Protein AF-A0A3N5LSM9-F1 (afdb_monomer_lite)

Foldseek 3Di:
DVLQDDPPWDKDKDKDWDADPPPRATFKIKMWIWTDAPLGIDIDIDIGGDPPHDDPPVVVVVVSNVSNVVRCVSVPDDD

Structure (mmCIF, N/CA/C/O backbone):
data_AF-A0A3N5LSM9-F1
#
_entry.id   AF-A0A3N5LSM9-F1
#
loop_
_atom_site.group_PDB
_atom_site.id
_atom_site.type_symbol
_atom_site.label_atom_id
_atom_site.label_alt_id
_atom_site.label_comp_id
_atom_site.label_asym_id
_atom_site.label_entity_id
_atom_site.label_seq_id
_atom_site.pdbx_PDB_ins_code
_atom_site.Cartn_x
_atom_site.Cartn_y
_atom_site.Cartn_z
_atom_site.occupancy
_atom_site.B_iso_or_equiv
_atom_site.auth_seq_id
_atom_site.auth_comp_id
_atom_site.auth_asym_id
_atom_site.auth_atom_id
_atom_site.pdbx_PDB_model_num
ATOM 1 N N . ILE A 1 1 ? 2.355 -1.511 1.603 1.00 96.88 1 ILE A N 1
ATOM 2 C CA . ILE A 1 1 ? 1.165 -1.557 2.488 1.00 96.88 1 ILE A CA 1
ATOM 3 C C . ILE A 1 1 ? 1.522 -1.120 3.902 1.00 96.88 1 ILE A 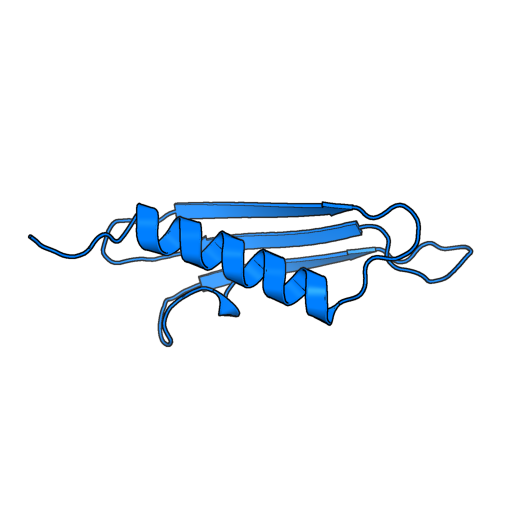C 1
ATOM 5 O O . ILE A 1 1 ? 1.021 -0.089 4.322 1.00 96.88 1 ILE A O 1
ATOM 9 N N . GLN A 1 2 ? 2.421 -1.818 4.611 1.00 96.88 2 GLN A N 1
ATOM 10 C CA . GLN A 1 2 ? 2.740 -1.534 6.023 1.00 96.88 2 GLN A CA 1
ATOM 11 C C . GLN A 1 2 ? 3.062 -0.056 6.330 1.00 96.88 2 GLN A C 1
ATOM 13 O O . GLN A 1 2 ? 2.617 0.467 7.339 1.00 96.88 2 GLN A O 1
ATOM 18 N N . ALA A 1 3 ? 3.752 0.653 5.433 1.00 96.94 3 ALA A N 1
ATOM 19 C CA . ALA A 1 3 ? 4.065 2.077 5.603 1.00 96.94 3 ALA A CA 1
ATOM 20 C C . ALA A 1 3 ? 2.852 3.033 5.513 1.00 96.94 3 ALA A C 1
ATOM 22 O O . ALA A 1 3 ? 3.022 4.247 5.575 1.00 96.94 3 ALA A O 1
ATOM 23 N N . GLY A 1 4 ? 1.646 2.529 5.243 1.00 97.19 4 GLY A N 1
ATOM 24 C CA . GLY A 1 4 ? 0.418 3.323 5.165 1.00 97.19 4 GLY A CA 1
ATOM 25 C C . GLY A 1 4 ? -0.448 3.262 6.420 1.00 97.19 4 GLY A C 1
ATOM 26 O O . GLY A 1 4 ? -1.518 3.860 6.421 1.00 97.19 4 GLY A O 1
ATOM 27 N N . VAL A 1 5 ? -0.029 2.545 7.464 1.00 97.81 5 VAL A N 1
ATOM 28 C CA . VAL A 1 5 ? -0.812 2.361 8.696 1.00 97.81 5 VAL A CA 1
ATOM 29 C C . VAL A 1 5 ? -0.025 2.802 9.931 1.00 97.81 5 VAL A C 1
ATOM 31 O O . VAL A 1 5 ? 1.197 2.914 9.842 1.00 97.81 5 VAL A O 1
ATOM 34 N N . PRO A 1 6 ? -0.690 3.072 11.072 1.00 97.31 6 PRO A N 1
ATOM 35 C CA . PRO A 1 6 ? -0.004 3.424 12.312 1.00 97.31 6 PRO A CA 1
ATOM 36 C C . PRO A 1 6 ? 0.999 2.355 12.756 1.00 97.31 6 PRO A C 1
ATOM 38 O O . PRO A 1 6 ? 0.761 1.153 12.586 1.00 97.31 6 PRO A O 1
ATOM 41 N N . ASP A 1 7 ? 2.085 2.793 13.386 1.00 96.06 7 ASP A N 1
ATOM 42 C CA . ASP A 1 7 ? 3.066 1.894 13.989 1.00 96.06 7 ASP A CA 1
ATOM 43 C C . ASP A 1 7 ? 2.400 0.951 15.000 1.00 96.06 7 ASP A C 1
ATOM 45 O O . ASP A 1 7 ? 1.503 1.332 15.751 1.00 96.06 7 ASP A O 1
ATOM 49 N N . GLY A 1 8 ? 2.830 -0.310 14.998 1.00 95.50 8 GLY A N 1
ATOM 50 C CA . GLY A 1 8 ? 2.237 -1.359 15.830 1.00 95.50 8 GLY A CA 1
ATOM 51 C C . GLY A 1 8 ? 0.984 -2.015 15.239 1.00 95.50 8 GLY A C 1
ATOM 52 O O . GLY A 1 8 ? 0.567 -3.054 15.752 1.00 95.50 8 GLY A O 1
ATOM 53 N N . THR A 1 9 ? 0.425 -1.498 14.135 1.00 97.25 9 THR A N 1
ATOM 54 C CA . THR A 1 9 ? -0.618 -2.220 13.388 1.00 97.25 9 THR A CA 1
ATOM 55 C C . THR A 1 9 ? -0.066 -3.569 12.941 1.00 97.25 9 THR A C 1
ATOM 57 O O . THR A 1 9 ? 0.979 -3.649 12.287 1.00 97.25 9 THR A O 1
ATOM 60 N N . ARG A 1 10 ? -0.770 -4.654 13.269 1.00 98.19 10 ARG A N 1
ATOM 61 C CA . ARG A 1 10 ? -0.389 -5.984 12.797 1.00 98.19 10 ARG A CA 1
ATOM 62 C C . ARG A 1 10 ? -0.753 -6.089 11.318 1.00 98.19 10 ARG A C 1
ATOM 64 O O . ARG A 1 10 ? -1.922 -6.020 10.947 1.00 98.19 10 ARG A O 1
ATOM 71 N N . VAL A 1 11 ? 0.260 -6.277 10.480 1.00 98.25 11 VAL A N 1
ATOM 72 C CA . VAL A 1 11 ? 0.115 -6.390 9.026 1.00 98.25 11 VAL A CA 1
ATOM 73 C C . VAL A 1 11 ? 0.797 -7.672 8.567 1.00 98.25 11 VAL A C 1
ATOM 75 O O . VAL A 1 11 ? 2.008 -7.823 8.713 1.00 98.25 11 VAL A O 1
ATOM 78 N N . ALA A 1 12 ? 0.026 -8.602 8.006 1.00 98.44 12 ALA A N 1
ATOM 79 C CA . ALA A 1 12 ? 0.566 -9.764 7.308 1.00 98.44 12 ALA A CA 1
ATOM 80 C C . ALA A 1 12 ? 0.520 -9.471 5.809 1.00 98.44 12 ALA A C 1
ATOM 82 O O . ALA A 1 12 ? -0.564 -9.422 5.238 1.00 98.44 12 ALA A O 1
ATOM 83 N N . HIS A 1 13 ? 1.667 -9.238 5.171 1.00 98.31 13 HIS A N 1
ATOM 84 C CA . HIS A 1 13 ? 1.695 -8.835 3.766 1.00 98.31 13 HIS A CA 1
ATOM 85 C C . HIS A 1 13 ? 2.907 -9.376 3.008 1.00 98.31 13 HIS A C 1
ATOM 87 O O . HIS A 1 13 ? 3.891 -9.821 3.605 1.00 98.31 13 HIS A O 1
ATOM 93 N N . LYS A 1 14 ? 2.829 -9.333 1.676 1.00 97.88 14 LYS A N 1
ATOM 94 C CA . LYS A 1 14 ? 3.915 -9.713 0.777 1.00 97.88 14 LYS A CA 1
ATOM 95 C C . LYS A 1 14 ? 3.943 -8.801 -0.444 1.00 97.88 14 LYS A C 1
ATOM 97 O O . LYS A 1 14 ? 2.994 -8.757 -1.223 1.00 97.88 14 LYS A O 1
ATOM 102 N N . HIS A 1 15 ? 5.097 -8.175 -0.657 1.00 96.44 15 HIS A N 1
ATOM 103 C CA . HIS A 1 15 ? 5.398 -7.461 -1.892 1.00 96.44 15 HIS A CA 1
ATOM 104 C C . HIS A 1 15 ? 5.950 -8.406 -2.972 1.00 96.44 15 HIS A C 1
ATOM 106 O O . HIS A 1 15 ? 6.606 -9.413 -2.671 1.00 96.44 15 HIS A O 1
ATOM 112 N N . GLY A 1 16 ? 5.729 -8.060 -4.234 1.00 96.19 16 GLY A N 1
ATOM 113 C CA . GLY A 1 16 ? 6.221 -8.776 -5.407 1.00 96.19 16 GLY A CA 1
ATOM 114 C C . GLY A 1 16 ? 6.599 -7.810 -6.522 1.00 96.19 16 GLY A C 1
ATOM 115 O O . GLY A 1 16 ? 6.063 -6.708 -6.606 1.00 96.19 16 GLY A O 1
ATOM 116 N N . TRP A 1 17 ? 7.549 -8.220 -7.352 1.00 97.06 17 TRP A N 1
ATOM 117 C CA . TRP A 1 17 ? 7.920 -7.529 -8.580 1.00 97.06 17 TRP A CA 1
ATOM 118 C C . TRP A 1 17 ? 8.460 -8.547 -9.578 1.00 97.06 17 TRP A C 1
ATOM 120 O O . TRP A 1 17 ? 8.902 -9.633 -9.189 1.00 97.06 17 TRP A O 1
ATOM 130 N N . VAL A 1 18 ? 8.446 -8.178 -10.852 1.00 95.81 18 VAL A N 1
ATOM 131 C CA . VAL A 1 18 ? 9.099 -8.933 -11.923 1.00 95.81 18 VAL A CA 1
ATOM 132 C C . VAL A 1 18 ? 9.977 -7.986 -12.729 1.00 95.81 18 VAL A C 1
ATOM 134 O O . VAL A 1 18 ? 9.585 -6.858 -13.029 1.00 95.81 18 VAL A O 1
ATOM 137 N N . SER A 1 19 ? 11.187 -8.437 -13.040 1.00 96.38 19 SER A N 1
ATOM 138 C CA . SER A 1 19 ? 12.087 -7.731 -13.946 1.00 96.38 19 SER A CA 1
ATOM 139 C C . SER A 1 19 ? 11.878 -8.257 -15.357 1.00 96.38 19 SER A C 1
ATOM 141 O O . SER A 1 19 ? 11.851 -9.471 -15.568 1.00 96.38 19 SER A O 1
ATOM 143 N N . ASP A 1 20 ? 11.753 -7.349 -16.316 1.00 95.50 20 ASP A N 1
ATOM 144 C CA . ASP A 1 20 ? 11.747 -7.692 -17.729 1.00 95.50 20 ASP A CA 1
ATOM 145 C C . ASP A 1 20 ? 13.077 -8.352 -18.113 1.00 95.50 20 ASP A C 1
ATOM 147 O O . ASP A 1 20 ? 14.158 -7.850 -17.800 1.00 95.50 20 ASP A O 1
ATOM 151 N N . ALA A 1 21 ? 12.999 -9.499 -18.785 1.00 95.69 21 ALA A N 1
ATOM 152 C CA . ALA A 1 21 ? 14.168 -10.327 -19.065 1.00 95.69 21 ALA A CA 1
ATOM 153 C C . ALA A 1 21 ? 15.131 -9.701 -20.090 1.00 95.69 21 ALA A C 1
ATOM 155 O O . ALA A 1 21 ? 16.292 -10.104 -20.149 1.00 95.69 21 ALA A O 1
ATOM 156 N N . TYR A 1 22 ? 14.667 -8.741 -20.898 1.00 96.19 22 TYR A N 1
ATOM 157 C CA . TYR A 1 22 ? 15.451 -8.134 -21.977 1.00 96.19 22 TYR A CA 1
ATOM 158 C C . TYR A 1 22 ? 16.064 -6.790 -21.574 1.00 96.19 22 TYR A C 1
ATOM 160 O O . TYR A 1 22 ? 17.195 -6.485 -21.944 1.00 96.19 22 TYR A O 1
ATOM 168 N N . THR A 1 23 ? 15.322 -5.984 -20.821 1.00 96.31 23 THR A N 1
ATOM 169 C CA . THR A 1 23 ? 15.687 -4.618 -20.423 1.00 96.31 23 THR A CA 1
ATOM 170 C C . THR A 1 23 ? 16.138 -4.525 -18.966 1.00 96.31 23 THR A C 1
ATOM 172 O O . THR A 1 23 ? 16.797 -3.557 -1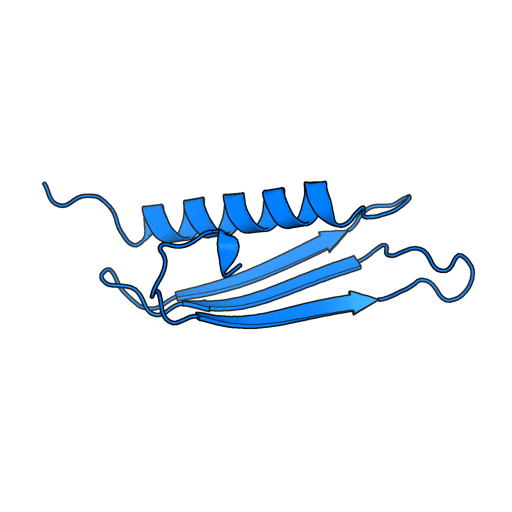8.590 1.00 96.31 23 THR A O 1
ATOM 175 N N . GLY A 1 24 ? 15.787 -5.509 -18.130 1.00 96.12 24 GLY A N 1
ATOM 176 C CA . GLY A 1 24 ? 16.071 -5.526 -16.695 1.00 96.12 24 GLY A CA 1
ATOM 177 C C . GLY A 1 24 ? 15.215 -4.563 -15.866 1.00 96.12 24 GLY A C 1
ATOM 178 O O . GLY A 1 24 ? 15.329 -4.556 -14.638 1.00 96.12 24 GLY A O 1
ATOM 179 N N . VAL A 1 25 ? 14.356 -3.757 -16.498 1.00 97.31 25 VAL A N 1
ATOM 180 C CA . VAL A 1 25 ? 13.485 -2.812 -15.788 1.00 97.31 25 VAL A CA 1
ATOM 181 C C . VAL A 1 25 ? 12.295 -3.538 -15.164 1.00 97.31 25 VAL A C 1
ATOM 183 O O . VAL A 1 25 ? 11.912 -4.627 -15.581 1.00 97.31 25 VAL A O 1
ATOM 186 N N . ILE A 1 26 ? 11.699 -2.933 -14.141 1.00 97.69 26 ILE A N 1
ATOM 187 C CA . ILE A 1 26 ? 10.481 -3.446 -13.512 1.00 97.69 26 ILE A CA 1
ATOM 188 C C . ILE A 1 26 ? 9.289 -2.733 -14.143 1.00 97.69 26 ILE A C 1
ATOM 190 O O . ILE A 1 26 ? 9.221 -1.504 -14.090 1.00 97.69 26 ILE A O 1
ATOM 194 N N . HIS A 1 27 ? 8.356 -3.491 -14.715 1.00 97.50 27 HIS A N 1
ATOM 195 C CA . HIS A 1 27 ? 7.069 -2.966 -15.187 1.00 97.50 27 HIS A CA 1
ATOM 196 C C . HIS A 1 27 ? 5.958 -3.194 -14.172 1.00 97.50 27 HIS A C 1
ATOM 198 O O . HIS A 1 27 ? 5.119 -2.310 -13.994 1.00 97.50 27 HIS A O 1
ATOM 204 N N . ASP A 1 28 ? 6.000 -4.334 -13.479 1.00 96.81 28 ASP A N 1
ATOM 205 C CA . ASP A 1 28 ? 4.960 -4.755 -12.554 1.00 96.81 28 ASP A CA 1
ATOM 206 C C . ASP A 1 28 ? 5.484 -4.849 -11.123 1.00 96.81 28 ASP A C 1
ATOM 208 O O . ASP A 1 28 ? 6.508 -5.478 -10.831 1.00 96.81 28 ASP A O 1
ATOM 212 N N . MET A 1 29 ? 4.725 -4.251 -10.210 1.00 97.31 29 MET A N 1
ATOM 213 C CA . MET A 1 29 ? 4.900 -4.399 -8.771 1.00 97.31 29 MET A CA 1
ATOM 214 C C . MET A 1 29 ? 3.555 -4.669 -8.116 1.00 97.31 29 MET A C 1
ATOM 216 O O . MET A 1 29 ? 2.519 -4.170 -8.551 1.00 97.31 29 MET A O 1
ATOM 220 N N . SER A 1 30 ? 3.573 -5.416 -7.022 1.00 97.69 30 SER A N 1
ATOM 221 C CA . SER A 1 30 ? 2.383 -5.684 -6.229 1.00 97.69 30 SER A CA 1
ATOM 222 C C . SER A 1 30 ? 2.688 -5.709 -4.741 1.00 97.69 30 SER A C 1
ATOM 224 O O . SER A 1 30 ? 3.806 -6.013 -4.327 1.00 97.69 30 SER A O 1
ATOM 226 N N . ASP A 1 31 ? 1.672 -5.462 -3.928 1.00 98.50 31 ASP A N 1
ATOM 227 C CA . ASP A 1 31 ? 1.692 -5.739 -2.493 1.00 98.50 31 ASP A CA 1
ATOM 228 C C . ASP A 1 31 ? 0.291 -6.197 -2.089 1.00 98.50 31 ASP A C 1
ATOM 230 O O . ASP A 1 31 ? -0.703 -5.552 -2.436 1.00 98.50 31 ASP A O 1
ATOM 234 N N . ALA A 1 32 ? 0.210 -7.330 -1.401 1.00 98.50 32 ALA A N 1
ATOM 235 C CA . ALA A 1 32 ? -1.039 -7.890 -0.904 1.00 98.50 32 ALA A CA 1
ATOM 236 C C . ALA A 1 32 ? -0.909 -8.159 0.590 1.00 98.50 32 ALA A C 1
ATOM 238 O O . ALA A 1 32 ? 0.117 -8.679 1.035 1.00 98.50 32 ALA A O 1
ATOM 239 N N . GLY A 1 33 ? -1.938 -7.820 1.364 1.00 98.19 33 GLY A N 1
ATOM 240 C CA . GLY A 1 33 ? -1.895 -7.989 2.807 1.00 98.19 33 GLY A CA 1
ATOM 241 C C . GLY A 1 33 ? -3.250 -8.076 3.491 1.00 98.19 33 GLY A C 1
ATOM 242 O O . GLY A 1 33 ? -4.268 -7.623 2.971 1.00 98.19 33 GLY A O 1
ATOM 243 N N . ILE A 1 34 ? -3.207 -8.659 4.686 1.00 98.56 34 ILE A N 1
ATOM 244 C CA . ILE A 1 34 ? -4.268 -8.702 5.688 1.00 98.56 34 ILE A CA 1
ATOM 245 C C . ILE A 1 34 ? -3.865 -7.732 6.798 1.00 98.56 34 ILE A C 1
ATOM 247 O O . ILE A 1 34 ? -2.754 -7.818 7.337 1.00 98.56 34 ILE A O 1
ATOM 251 N N . LEU A 1 35 ? -4.752 -6.797 7.115 1.00 98.31 35 LEU A N 1
ATOM 252 C CA . LEU A 1 35 ? -4.544 -5.766 8.119 1.00 98.31 35 LEU A CA 1
ATOM 253 C C . LEU A 1 35 ? -5.504 -6.020 9.269 1.00 98.31 35 LEU A C 1
ATOM 255 O O . LEU A 1 35 ? -6.711 -6.100 9.050 1.00 98.31 35 LEU A O 1
ATOM 259 N N . PHE A 1 36 ? -4.953 -6.136 10.474 1.00 97.94 36 PHE A N 1
ATOM 260 C CA . PHE A 1 36 ? -5.733 -6.343 11.687 1.00 97.94 36 PHE A CA 1
ATOM 261 C C . PHE A 1 36 ? -5.907 -4.998 12.388 1.00 97.94 36 PHE A C 1
ATOM 263 O O . PHE A 1 36 ? -4.917 -4.433 12.866 1.00 97.94 36 PHE A O 1
ATOM 270 N N . THR A 1 37 ? -7.125 -4.449 12.385 1.00 96.06 37 THR A N 1
ATOM 271 C CA . THR A 1 37 ? -7.371 -3.051 12.792 1.00 96.06 37 THR A CA 1
ATOM 272 C C . THR A 1 37 ? -8.532 -2.910 13.777 1.00 96.06 37 THR A C 1
ATOM 274 O O . THR A 1 37 ? -9.406 -3.776 13.794 1.00 96.06 37 THR A O 1
ATOM 277 N N . PRO A 1 38 ? -8.569 -1.844 14.605 1.00 94.38 38 PRO A N 1
ATOM 278 C CA . PRO A 1 38 ? -9.629 -1.647 15.599 1.00 94.38 38 PRO A CA 1
ATOM 279 C C . PRO A 1 38 ? -11.060 -1.652 15.036 1.00 94.38 38 PRO A C 1
ATOM 281 O O . PRO A 1 38 ? -11.956 -2.200 15.670 1.00 94.38 38 PRO A O 1
ATOM 284 N N . GLY A 1 39 ? -11.272 -1.082 13.847 1.00 93.69 39 GLY A N 1
ATOM 285 C CA . GLY A 1 39 ? -12.573 -1.032 13.168 1.00 93.69 39 GLY A CA 1
ATOM 286 C C . GLY A 1 39 ? -12.933 -2.290 12.368 1.00 93.69 39 GLY A C 1
ATOM 287 O O . GLY A 1 39 ? -14.002 -2.349 11.762 1.00 93.69 39 GLY A O 1
ATOM 288 N N . GLY A 1 40 ? -12.064 -3.304 12.375 1.00 92.94 40 GLY A N 1
ATOM 289 C CA . GLY A 1 40 ? -12.258 -4.585 11.698 1.00 92.94 40 GLY A CA 1
ATOM 290 C C . GLY A 1 40 ? -11.076 -4.977 10.812 1.00 92.94 40 GLY A C 1
ATOM 291 O O . GLY A 1 40 ? -10.345 -4.134 10.287 1.00 92.94 40 GLY A O 1
ATOM 292 N N . ASP A 1 41 ? -10.879 -6.280 10.639 1.00 97.69 41 ASP A N 1
ATOM 293 C CA . ASP A 1 41 ? -9.821 -6.801 9.777 1.00 97.69 41 ASP A CA 1
ATOM 294 C C . ASP A 1 41 ? -10.205 -6.648 8.299 1.00 97.69 41 ASP A C 1
ATOM 296 O O . ASP A 1 41 ? -11.356 -6.877 7.919 1.00 97.69 41 ASP A O 1
ATOM 300 N N . TYR A 1 42 ? -9.240 -6.312 7.441 1.00 98.25 42 TYR A N 1
ATOM 301 C CA . TYR A 1 42 ? -9.477 -6.219 5.999 1.00 98.25 42 TYR A CA 1
ATOM 302 C C . TYR A 1 42 ? -8.311 -6.735 5.162 1.00 98.25 42 TYR A C 1
ATOM 304 O O . TYR A 1 42 ? -7.163 -6.815 5.603 1.00 98.25 42 TYR A O 1
ATOM 312 N N . VAL A 1 43 ? -8.628 -7.076 3.912 1.00 98.31 43 VAL A N 1
ATOM 313 C CA . VAL A 1 43 ? -7.665 -7.491 2.891 1.00 98.31 43 VAL A CA 1
ATOM 314 C C . VAL A 1 43 ? -7.523 -6.380 1.862 1.00 98.31 43 VAL A C 1
ATOM 316 O O .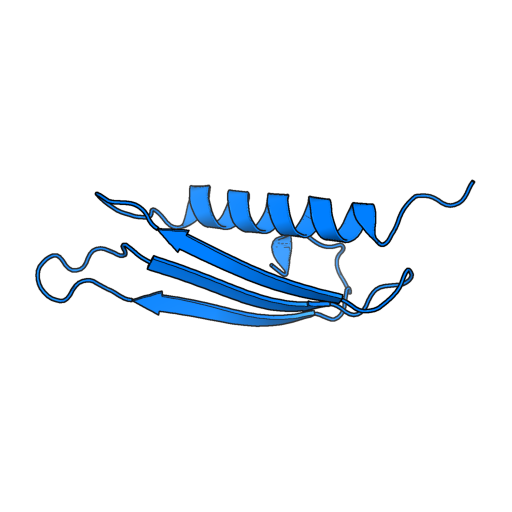 VAL A 1 43 ? -8.516 -5.813 1.411 1.00 98.31 43 VAL A O 1
ATOM 319 N N . ILE A 1 44 ? -6.289 -6.095 1.456 1.00 98.19 44 ILE A N 1
ATOM 320 C CA . ILE A 1 44 ? -5.987 -5.191 0.345 1.00 98.19 44 ILE A CA 1
ATOM 321 C C . ILE A 1 44 ? -4.954 -5.840 -0.575 1.00 98.19 44 ILE A C 1
ATOM 323 O O . ILE A 1 44 ? -3.968 -6.416 -0.114 1.00 98.19 44 ILE A O 1
ATOM 327 N N . ALA A 1 45 ? -5.177 -5.736 -1.883 1.00 98.38 45 ALA A N 1
ATOM 328 C CA . ALA A 1 45 ? -4.229 -6.148 -2.908 1.00 98.38 45 ALA A CA 1
ATOM 329 C C . ALA A 1 45 ? -4.072 -5.018 -3.925 1.00 98.38 45 ALA A C 1
ATOM 331 O O . ALA A 1 45 ? -5.054 -4.546 -4.497 1.00 98.38 45 ALA A O 1
ATOM 332 N N . VAL A 1 46 ? -2.836 -4.571 -4.124 1.00 98.25 46 VAL A N 1
ATOM 333 C CA . VAL A 1 46 ? -2.495 -3.492 -5.052 1.00 98.25 46 VAL A CA 1
ATOM 334 C C . VAL A 1 46 ? -1.573 -4.056 -6.119 1.00 98.25 46 VAL A C 1
ATOM 336 O O . VAL A 1 46 ? -0.546 -4.647 -5.792 1.00 98.25 46 VAL A O 1
ATOM 339 N N . TYR A 1 47 ? -1.938 -3.844 -7.381 1.00 97.75 47 TYR A N 1
ATOM 340 C CA . TYR A 1 47 ? -1.146 -4.201 -8.555 1.00 97.75 47 TYR A CA 1
ATOM 341 C C . TYR A 1 47 ? -0.878 -2.937 -9.356 1.00 97.75 47 TYR A C 1
ATOM 343 O O . TYR A 1 47 ? -1.794 -2.162 -9.633 1.00 97.75 47 TYR A O 1
ATOM 351 N N . LEU A 1 48 ? 0.385 -2.720 -9.690 1.00 97.62 48 LEU A N 1
ATOM 352 C CA . LEU A 1 48 ? 0.863 -1.546 -10.394 1.00 97.62 48 LEU A CA 1
ATOM 353 C C . LEU A 1 48 ? 1.520 -1.973 -11.696 1.00 97.62 48 LEU A C 1
ATOM 355 O O . LEU A 1 48 ? 2.272 -2.943 -11.707 1.00 97.62 48 LEU A O 1
ATOM 359 N N . TYR A 1 49 ? 1.283 -1.191 -12.743 1.00 96.88 49 TYR A N 1
ATOM 360 C CA . TYR A 1 49 ? 1.912 -1.344 -14.045 1.00 96.88 49 TYR A CA 1
ATOM 361 C C . TYR A 1 49 ? 2.379 0.019 -14.556 1.00 96.88 49 TYR A C 1
ATOM 363 O O .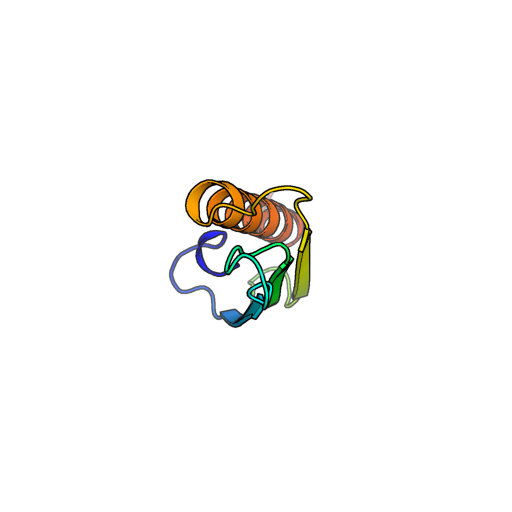 TYR A 1 49 ? 1.661 1.015 -14.422 1.00 96.88 49 TYR A O 1
ATOM 371 N N . HIS A 1 50 ? 3.559 0.064 -15.174 1.00 96.81 50 HIS A N 1
ATOM 372 C CA . HIS A 1 50 ? 4.020 1.236 -15.912 1.00 96.81 50 HIS A CA 1
ATOM 373 C C . HIS A 1 50 ? 4.703 0.827 -17.232 1.00 96.81 50 HIS A C 1
ATOM 375 O O . HIS A 1 50 ? 5.608 -0.008 -17.209 1.00 96.81 50 HIS A O 1
ATOM 381 N N . PRO A 1 51 ? 4.355 1.442 -18.382 1.00 95.94 51 PRO A N 1
ATOM 382 C CA . PRO A 1 51 ? 4.817 0.982 -19.698 1.00 95.94 51 PRO A CA 1
ATOM 383 C C . PRO A 1 51 ? 6.308 1.222 -19.977 1.00 95.94 51 PRO A C 1
ATOM 385 O O . PRO A 1 51 ? 6.863 0.601 -20.873 1.00 95.94 51 PRO A O 1
ATOM 388 N N . VAL A 1 52 ? 6.956 2.131 -19.241 1.00 96.62 52 VAL A N 1
ATOM 389 C CA . VAL A 1 52 ? 8.390 2.449 -19.410 1.00 96.62 52 VAL A CA 1
ATOM 390 C C . VAL A 1 52 ? 9.224 1.812 -18.304 1.00 96.62 52 VAL A C 1
ATOM 392 O O . VAL A 1 52 ? 9.953 0.863 -18.539 1.00 96.62 52 VAL A O 1
ATOM 395 N N . GLN A 1 53 ? 9.106 2.326 -17.084 1.00 97.31 53 GLN A N 1
ATOM 396 C CA . GLN A 1 53 ? 9.699 1.732 -15.898 1.00 97.31 53 GLN A CA 1
ATOM 397 C C . GLN A 1 53 ? 8.884 2.153 -14.688 1.00 97.31 53 GLN A C 1
ATOM 399 O O . GLN A 1 53 ? 8.518 3.321 -14.543 1.00 97.31 53 GLN A O 1
ATOM 404 N N . LEU A 1 54 ? 8.644 1.210 -13.796 1.00 97.19 54 LEU A N 1
ATOM 405 C CA . LEU A 1 54 ? 8.055 1.462 -12.503 1.00 97.19 54 LEU A CA 1
ATOM 406 C C . LEU A 1 54 ? 9.182 1.750 -11.499 1.00 97.19 54 LEU A C 1
ATOM 408 O O . LEU A 1 54 ? 9.928 0.866 -11.082 1.00 97.19 54 LEU A O 1
ATOM 412 N N . VAL A 1 55 ? 9.344 3.025 -11.138 1.00 96.44 55 VAL A N 1
ATOM 413 C CA . VAL A 1 55 ? 10.383 3.479 -10.196 1.00 96.44 55 VAL A CA 1
ATOM 414 C C . VAL A 1 55 ? 9.923 3.252 -8.755 1.00 96.44 55 VAL A C 1
ATOM 416 O O . VAL A 1 55 ? 8.821 3.659 -8.395 1.00 96.44 55 VAL A O 1
ATOM 419 N N . PHE A 1 56 ? 10.759 2.633 -7.920 1.00 93.31 56 PHE A N 1
ATOM 420 C CA . PHE A 1 56 ? 10.366 2.165 -6.586 1.00 93.31 56 PHE A CA 1
ATOM 421 C C . PHE A 1 56 ? 9.780 3.265 -5.682 1.00 93.31 56 PHE A C 1
ATOM 423 O O . PHE A 1 56 ? 8.630 3.153 -5.265 1.00 93.31 56 PHE A O 1
ATOM 430 N N . ASP A 1 57 ? 10.522 4.340 -5.413 1.00 95.75 57 ASP A N 1
ATOM 431 C CA . ASP A 1 57 ? 10.137 5.359 -4.422 1.00 95.75 57 ASP A CA 1
ATOM 432 C C . ASP A 1 57 ? 8.756 6.007 -4.649 1.00 95.75 57 ASP A C 1
ATOM 434 O O . ASP A 1 57 ? 7.929 5.983 -3.727 1.00 95.75 57 ASP A O 1
ATOM 438 N N . PRO A 1 58 ? 8.436 6.570 -5.836 1.00 96.69 58 PRO A N 1
ATOM 439 C CA . PRO A 1 58 ? 7.133 7.197 -6.054 1.00 96.69 58 PRO A CA 1
ATOM 440 C C . PRO A 1 58 ? 5.986 6.183 -5.974 1.00 96.69 58 PRO A C 1
ATOM 442 O O . PRO A 1 58 ? 4.923 6.491 -5.432 1.00 96.69 58 PRO A O 1
ATOM 445 N N . ASN A 1 59 ? 6.209 4.957 -6.451 1.00 96.38 59 ASN A N 1
ATOM 446 C CA . ASN A 1 59 ? 5.195 3.910 -6.437 1.00 96.38 59 ASN A CA 1
ATOM 447 C C . ASN A 1 59 ? 4.975 3.352 -5.027 1.00 96.38 59 ASN A C 1
ATOM 449 O O . ASN A 1 59 ? 3.833 3.173 -4.612 1.00 96.38 59 ASN A O 1
ATOM 453 N N . ASN A 1 60 ? 6.031 3.179 -4.231 1.00 95.88 60 ASN A N 1
ATOM 454 C CA . ASN A 1 60 ? 5.917 2.779 -2.830 1.00 95.88 60 ASN A CA 1
ATOM 455 C C . ASN A 1 60 ? 5.155 3.833 -2.003 1.00 95.88 60 ASN A C 1
ATOM 457 O O . ASN A 1 60 ? 4.282 3.491 -1.200 1.00 95.88 60 ASN A O 1
ATOM 461 N N . LYS A 1 61 ? 5.401 5.129 -2.257 1.00 97.31 61 LYS A N 1
ATOM 462 C CA . LYS A 1 61 ? 4.631 6.229 -1.649 1.00 97.31 61 LYS A CA 1
ATOM 463 C C . LYS A 1 61 ? 3.154 6.197 -2.055 1.00 97.31 61 LYS A C 1
ATOM 465 O O . LYS A 1 61 ? 2.282 6.441 -1.216 1.00 97.31 61 LYS A O 1
ATOM 470 N N . MET A 1 62 ? 2.857 5.874 -3.313 1.00 97.31 62 MET A N 1
ATOM 471 C CA . MET A 1 62 ? 1.482 5.695 -3.785 1.00 97.31 62 MET A CA 1
ATOM 472 C C . MET A 1 62 ? 0.791 4.525 -3.070 1.00 97.31 62 MET A C 1
ATOM 474 O O . MET A 1 62 ? -0.300 4.713 -2.535 1.00 97.31 62 MET A O 1
ATOM 478 N N . VAL A 1 63 ? 1.436 3.355 -2.966 1.00 98.12 63 VAL A N 1
ATOM 479 C CA . VAL A 1 63 ? 0.888 2.193 -2.233 1.00 98.12 63 VAL A CA 1
ATOM 480 C C . VAL A 1 63 ? 0.650 2.522 -0.757 1.00 98.12 63 VAL A C 1
ATOM 482 O O . VAL A 1 63 ? -0.398 2.172 -0.217 1.00 98.12 63 VAL A O 1
ATOM 485 N N . SER A 1 64 ? 1.582 3.218 -0.095 1.00 98.19 64 SER A N 1
ATOM 486 C CA . SER A 1 64 ? 1.391 3.702 1.285 1.00 98.19 64 SER A CA 1
ATOM 487 C C . SER A 1 64 ? 0.174 4.631 1.389 1.00 98.19 64 SER A C 1
ATOM 489 O O . SER A 1 64 ? -0.657 4.465 2.280 1.00 98.19 64 SER A O 1
ATOM 491 N N . THR A 1 65 ? -0.000 5.549 0.435 1.00 98.44 65 THR A N 1
ATOM 492 C CA . THR A 1 65 ? -1.141 6.477 0.419 1.00 98.44 65 THR A CA 1
ATOM 493 C C . THR A 1 65 ? -2.475 5.750 0.233 1.00 98.44 65 THR A C 1
ATOM 495 O O . THR A 1 65 ? -3.429 6.060 0.947 1.00 98.44 65 THR A O 1
ATOM 498 N N . LEU A 1 66 ? -2.540 4.758 -0.663 1.00 98.31 66 LEU A N 1
ATOM 499 C CA . LEU A 1 66 ? -3.724 3.909 -0.853 1.00 98.31 66 LEU A CA 1
ATOM 500 C C . LEU A 1 66 ? -4.048 3.103 0.410 1.00 98.31 66 LEU A C 1
ATOM 502 O O . LEU A 1 66 ? -5.195 3.075 0.850 1.00 98.31 66 LEU A O 1
ATOM 506 N N . SER A 1 67 ? -3.031 2.502 1.031 1.00 98.31 67 SER A N 1
ATOM 507 C CA . SER A 1 67 ? -3.197 1.753 2.280 1.00 98.31 67 SER A CA 1
ATOM 508 C C . SER A 1 67 ? -3.697 2.644 3.419 1.00 98.31 67 SER A C 1
ATOM 510 O O . SER A 1 67 ? -4.547 2.212 4.190 1.00 98.31 67 SER A O 1
ATOM 512 N N . ARG A 1 68 ? -3.227 3.895 3.505 1.00 98.19 68 ARG A N 1
ATOM 513 C CA . ARG A 1 68 ? -3.708 4.868 4.495 1.00 98.19 68 ARG A CA 1
ATOM 514 C C . ARG A 1 68 ? -5.162 5.253 4.268 1.00 98.19 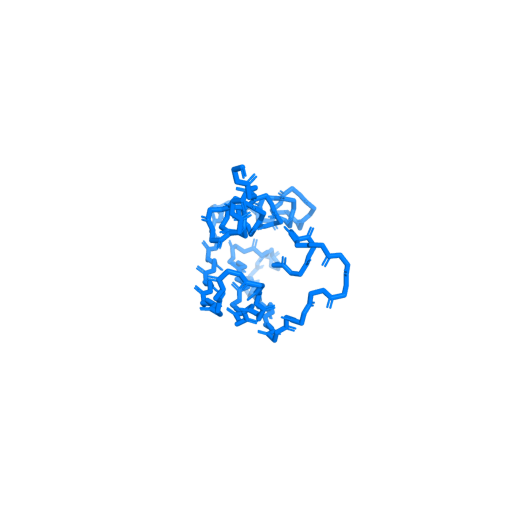68 ARG A C 1
ATOM 516 O O . ARG A 1 68 ? -5.922 5.354 5.223 1.00 98.19 68 ARG A O 1
ATOM 523 N N . ALA A 1 69 ? -5.553 5.461 3.012 1.00 97.75 69 ALA A N 1
ATOM 524 C CA . ALA A 1 69 ? -6.939 5.762 2.674 1.00 97.75 69 ALA A CA 1
ATOM 525 C C . ALA A 1 69 ? -7.874 4.610 3.079 1.00 97.75 69 ALA A C 1
ATOM 527 O O . ALA A 1 69 ? -8.895 4.855 3.717 1.00 97.75 69 ALA A O 1
ATOM 528 N N . ALA A 1 70 ? -7.488 3.363 2.783 1.00 97.38 70 ALA A N 1
ATOM 529 C CA . ALA A 1 70 ? -8.234 2.181 3.210 1.00 97.38 70 ALA A CA 1
ATOM 530 C C . ALA A 1 70 ? -8.305 2.065 4.743 1.00 97.38 70 ALA A C 1
ATOM 532 O O . ALA A 1 70 ? -9.390 1.881 5.288 1.00 97.38 70 ALA A O 1
ATOM 533 N N . TYR A 1 71 ? -7.179 2.241 5.445 1.00 97.62 71 TYR A N 1
ATOM 534 C CA . TYR A 1 71 ? -7.142 2.199 6.909 1.00 97.62 71 TYR A CA 1
ATOM 535 C C . TYR A 1 71 ? -8.101 3.212 7.531 1.00 97.62 71 TYR A C 1
ATOM 537 O O . TYR A 1 71 ? -8.912 2.834 8.369 1.00 97.62 71 TYR A O 1
ATOM 545 N N . ASN A 1 72 ? -8.051 4.469 7.085 1.00 96.12 72 ASN A N 1
ATOM 546 C CA . ASN A 1 72 ? -8.899 5.537 7.614 1.00 96.12 72 ASN A CA 1
ATOM 547 C C . ASN A 1 72 ? -10.386 5.311 7.315 1.00 96.12 72 ASN A C 1
ATOM 549 O O . ASN A 1 72 ? -11.226 5.688 8.122 1.00 96.12 72 ASN A O 1
ATOM 553 N N . TYR A 1 73 ? -10.717 4.705 6.170 1.00 95.38 73 TYR A N 1
ATOM 554 C CA . TYR A 1 73 ? -12.099 4.363 5.840 1.00 95.38 73 TYR A CA 1
ATOM 555 C C . TYR A 1 73 ? -12.680 3.330 6.816 1.00 95.38 73 TYR A C 1
ATOM 557 O O . TYR A 1 73 ? -13.805 3.494 7.276 1.00 95.38 73 TYR A O 1
ATOM 565 N N . PHE A 1 74 ? -11.907 2.294 7.160 1.00 95.00 74 PHE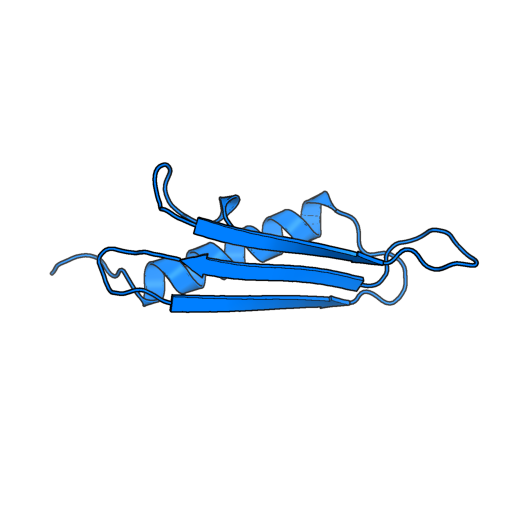 A N 1
ATOM 566 C CA . PHE A 1 74 ? -12.336 1.264 8.113 1.00 95.00 74 PHE A CA 1
ATOM 567 C C . PHE A 1 74 ? -12.149 1.664 9.584 1.00 95.00 74 PHE A C 1
ATOM 569 O O . PHE A 1 74 ? -12.720 1.024 10.456 1.00 95.00 74 PHE A O 1
ATOM 576 N N . ASN A 1 75 ? -11.371 2.711 9.869 1.00 94.94 75 ASN A N 1
ATOM 577 C CA . ASN A 1 75 ? -11.086 3.203 11.219 1.00 94.94 75 ASN A CA 1
ATOM 578 C C . ASN A 1 75 ? -11.367 4.716 11.305 1.00 94.94 75 ASN A C 1
ATOM 580 O O . ASN A 1 75 ? -10.422 5.502 11.452 1.00 94.94 75 ASN A O 1
ATOM 584 N N . PRO A 1 76 ? -12.633 5.150 11.152 1.00 91.56 76 PRO A N 1
ATOM 585 C CA . PRO A 1 76 ? -12.992 6.553 11.311 1.00 91.56 76 PRO A CA 1
ATOM 586 C C . PRO A 1 76 ? -12.781 7.012 12.768 1.00 91.56 76 PRO A C 1
ATOM 588 O O . PRO A 1 76 ? -12.763 6.177 13.674 1.00 91.56 76 PRO A O 1
ATOM 591 N N . PRO A 1 77 ? -12.626 8.326 13.017 1.00 83.62 77 PRO A N 1
ATOM 592 C CA . PRO A 1 77 ? -12.662 8.866 14.373 1.00 83.62 77 PRO A CA 1
ATOM 593 C C . PRO A 1 77 ? -13.961 8.468 15.080 1.00 83.62 77 PRO A C 1
ATOM 595 O O . PRO A 1 77 ? -15.016 8.430 14.446 1.00 83.62 77 PRO A O 1
ATOM 598 N N . GLU A 1 78 ? -13.883 8.200 16.381 1.00 75.69 78 GLU A N 1
ATOM 599 C CA . GLU A 1 78 ? -15.076 8.107 17.225 1.00 75.69 78 GLU A CA 1
ATOM 600 C C . GLU A 1 78 ? -15.766 9.486 17.274 1.00 75.69 78 GLU A C 1
ATOM 602 O O . GLU A 1 78 ? -15.079 10.513 17.293 1.00 75.69 78 GLU A O 1
ATOM 607 N N . GLU A 1 79 ? -17.104 9.505 17.229 1.00 65.25 79 GLU A N 1
ATOM 608 C CA . GLU A 1 79 ? -17.920 10.730 17.348 1.00 65.25 79 GLU A CA 1
ATOM 609 C C . GLU A 1 79 ? -17.957 11.285 18.779 1.00 65.25 79 GLU A C 1
ATOM 611 O O . GLU A 1 79 ? -18.042 10.479 19.736 1.00 65.25 79 GLU A O 1
#

Secondary structure (DSSP, 8-state):
-GGGS-TT-EEEEEEEEEE-TTT--EEEEEEEEEEE-TT--EEEEEEEE-SS---HHHHHHHHHHHHHHHHHHHSPPP-

pLDDT: mean 96.08, std 4.67, range [65.25, 98.56]

Sequence (79 aa):
IQAGVPDGTRVAHKHGWVSDAYTGVIHDMSDAGILFTPGGDYVIAVYLYHPVQLVFDPNNKMVSTLSRAAYNYFNPPEE

Radius of gyration: 14.37 Å; chains: 1; bounding box: 34×21×39 Å